Protein AF-A0A969PRR0-F1 (afdb_monomer_lite)

Foldseek 3Di:
DVVVVVVVVLVVLLVLLVVVLCCLLCVPDDDDPPRDHSVVSVVLNVQLVVLVVQCVDPVSNVVSVVSNVVSSVVSVVVVVVVVVVVVVVD

Structure (mmCIF, N/CA/C/O backbone):
data_AF-A0A969PRR0-F1
#
_entry.id   AF-A0A969PRR0-F1
#
loop_
_atom_site.group_PDB
_atom_site.id
_atom_site.type_symbol
_atom_site.label_atom_id
_atom_site.label_alt_id
_atom_site.label_comp_id
_atom_site.label_asym_id
_atom_site.label_entity_id
_atom_site.label_seq_id
_atom_site.pdbx_PDB_ins_code
_atom_site.Cartn_x
_atom_site.Cartn_y
_atom_site.Cartn_z
_atom_site.occupancy
_atom_site.B_iso_or_equiv
_atom_site.auth_seq_id
_atom_site.auth_comp_id
_atom_site.auth_asym_id
_atom_site.auth_atom_id
_atom_site.pdbx_PDB_model_num
ATOM 1 N N . MET A 1 1 ? -15.435 -8.789 14.347 1.00 51.97 1 MET A N 1
ATOM 2 C CA . MET A 1 1 ? -15.130 -9.220 12.962 1.00 51.97 1 MET A CA 1
ATOM 3 C C . MET A 1 1 ? -14.508 -8.121 12.088 1.00 51.97 1 MET A C 1
ATOM 5 O O . MET A 1 1 ? -13.395 -8.317 11.627 1.00 51.97 1 MET A O 1
ATOM 9 N N . ILE A 1 2 ? -15.130 -6.941 11.925 1.00 70.00 2 ILE A N 1
ATOM 10 C CA . ILE A 1 2 ? -14.687 -5.895 10.964 1.00 70.00 2 ILE A CA 1
ATOM 11 C C . ILE A 1 2 ? -13.258 -5.352 11.208 1.00 70.00 2 ILE A C 1
ATOM 13 O O . ILE A 1 2 ? 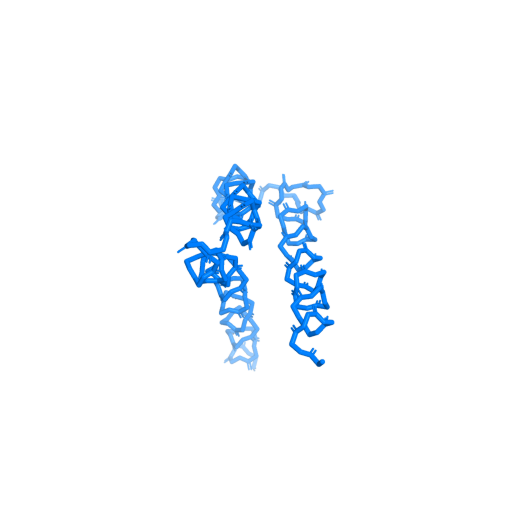-12.547 -5.035 10.260 1.00 70.00 2 ILE A O 1
ATOM 17 N N . ARG A 1 3 ? -12.796 -5.250 12.466 1.00 78.94 3 ARG A N 1
ATOM 18 C CA . ARG A 1 3 ? -11.448 -4.713 12.760 1.00 78.94 3 ARG A CA 1
ATOM 19 C C . ARG A 1 3 ? -10.324 -5.636 12.293 1.00 78.94 3 ARG A C 1
ATOM 21 O O . ARG A 1 3 ? -9.376 -5.145 11.700 1.00 78.94 3 ARG A O 1
ATOM 28 N N . ILE A 1 4 ? -10.445 -6.941 12.548 1.00 84.19 4 ILE A N 1
ATOM 29 C CA . ILE A 1 4 ? -9.430 -7.943 12.187 1.00 84.19 4 ILE A CA 1
ATOM 30 C C . ILE A 1 4 ? -9.286 -8.011 10.667 1.00 84.19 4 ILE A C 1
ATOM 32 O O . ILE A 1 4 ? -8.176 -7.899 10.163 1.00 84.19 4 ILE A O 1
ATOM 36 N N . VAL A 1 5 ? -10.411 -8.076 9.945 1.00 84.44 5 VAL A N 1
ATOM 37 C CA . VAL A 1 5 ? -10.429 -8.073 8.472 1.00 84.44 5 VAL A CA 1
ATOM 38 C C . VAL A 1 5 ? -9.693 -6.856 7.913 1.00 84.44 5 VAL A C 1
ATOM 40 O O . VAL A 1 5 ? -8.892 -7.004 7.001 1.00 84.44 5 VAL A O 1
ATOM 43 N N . ARG A 1 6 ? -9.884 -5.672 8.509 1.00 81.69 6 ARG A N 1
ATOM 44 C CA . ARG A 1 6 ? -9.180 -4.451 8.095 1.00 81.69 6 ARG A CA 1
ATOM 45 C C . ARG A 1 6 ? -7.671 -4.512 8.348 1.00 81.69 6 ARG A C 1
ATOM 47 O O . ARG A 1 6 ? -6.896 -4.054 7.518 1.00 81.69 6 ARG A O 1
ATOM 54 N N . TYR A 1 7 ? -7.239 -5.033 9.496 1.00 84.94 7 TYR A N 1
ATOM 55 C CA . TYR A 1 7 ? -5.805 -5.177 9.766 1.00 84.94 7 TYR A CA 1
ATOM 56 C C . TYR A 1 7 ? -5.162 -6.158 8.790 1.00 84.94 7 TYR A C 1
ATOM 58 O O . TYR A 1 7 ? -4.131 -5.837 8.210 1.00 84.94 7 TYR A O 1
ATOM 66 N N . ILE A 1 8 ? -5.811 -7.298 8.546 1.00 89.25 8 ILE A N 1
ATOM 67 C CA . ILE A 1 8 ? -5.344 -8.292 7.577 1.00 89.25 8 ILE A CA 1
ATOM 68 C C . ILE A 1 8 ? -5.297 -7.683 6.172 1.00 89.25 8 ILE A C 1
ATOM 70 O O . ILE A 1 8 ? -4.264 -7.772 5.516 1.00 89.25 8 ILE A O 1
ATOM 74 N N . SER A 1 9 ? -6.354 -6.996 5.725 1.00 85.75 9 SER A N 1
ATOM 75 C CA . SER A 1 9 ? -6.377 -6.372 4.396 1.00 85.75 9 SER A CA 1
ATOM 76 C C . SER A 1 9 ? -5.293 -5.307 4.238 1.00 85.75 9 SER A C 1
ATOM 78 O O . SER A 1 9 ? -4.675 -5.205 3.183 1.00 85.75 9 SER A O 1
ATOM 80 N N . ASN A 1 10 ? -5.020 -4.528 5.285 1.00 89.50 10 ASN A N 1
ATOM 81 C CA . ASN A 1 10 ? -3.951 -3.535 5.263 1.00 89.50 10 ASN A CA 1
ATOM 82 C C . ASN A 1 10 ? -2.571 -4.199 5.219 1.00 89.50 10 ASN A C 1
ATOM 84 O O . ASN A 1 10 ? -1.726 -3.776 4.445 1.00 89.50 10 ASN A O 1
ATOM 88 N N . ILE A 1 11 ? -2.340 -5.271 5.977 1.00 89.69 11 ILE A N 1
ATOM 89 C CA . ILE A 1 11 ? -1.070 -6.007 5.904 1.00 89.69 11 ILE A CA 1
ATOM 90 C C . ILE A 1 11 ? -0.870 -6.580 4.496 1.00 89.69 11 ILE A C 1
ATOM 92 O O . ILE A 1 11 ? 0.179 -6.365 3.899 1.00 89.69 11 ILE A O 1
ATOM 96 N N . VAL A 1 12 ? -1.886 -7.240 3.933 1.00 90.81 12 VAL A N 1
ATOM 97 C CA . VAL A 1 12 ? -1.807 -7.850 2.595 1.00 90.81 12 VAL A CA 1
ATOM 98 C C . VAL A 1 12 ? -1.558 -6.797 1.512 1.00 90.81 12 VAL A C 1
ATOM 100 O O . VAL A 1 12 ? -0.618 -6.931 0.733 1.00 90.81 12 VAL A O 1
ATOM 103 N N . THR A 1 13 ? -2.352 -5.722 1.481 1.00 87.88 13 THR A N 1
ATOM 104 C CA . THR A 1 13 ? -2.174 -4.634 0.497 1.00 87.88 13 THR A CA 1
ATOM 105 C C . THR A 1 13 ? -0.820 -3.940 0.658 1.00 87.88 13 THR A C 1
ATOM 107 O O . THR A 1 13 ? -0.166 -3.643 -0.338 1.00 87.88 13 THR A O 1
ATOM 110 N N . GLY A 1 14 ? -0.357 -3.750 1.895 1.00 86.69 14 GLY A N 1
ATOM 111 C CA . GLY A 1 14 ? 0.945 -3.158 2.188 1.00 86.69 14 GLY A CA 1
ATOM 112 C C . GLY A 1 14 ? 2.110 -4.009 1.715 1.00 86.69 14 GLY A C 1
ATOM 113 O O . GLY A 1 14 ? 3.024 -3.482 1.089 1.00 86.69 14 GLY A O 1
ATOM 114 N N . VAL A 1 15 ? 2.057 -5.322 1.947 1.00 89.88 15 VAL A N 1
ATOM 115 C CA . VAL A 1 15 ? 3.070 -6.261 1.447 1.00 89.88 15 VAL A CA 1
ATOM 116 C C . VAL A 1 15 ? 3.118 -6.235 -0.081 1.00 89.88 15 VAL A C 1
ATOM 118 O O . VAL A 1 15 ? 4.206 -6.141 -0.641 1.00 89.88 15 VAL A O 1
ATOM 121 N N . ILE A 1 16 ? 1.965 -6.241 -0.758 1.00 87.62 16 ILE A N 1
ATOM 122 C CA . ILE A 1 16 ? 1.897 -6.176 -2.228 1.00 87.62 16 ILE A CA 1
ATOM 123 C C . ILE A 1 16 ? 2.535 -4.885 -2.747 1.00 87.62 16 ILE A C 1
ATOM 125 O O . ILE A 1 16 ? 3.427 -4.937 -3.594 1.00 87.62 16 ILE A O 1
ATOM 129 N N . VAL A 1 17 ? 2.106 -3.730 -2.231 1.00 87.44 17 VAL A N 1
ATOM 130 C CA . VAL A 1 17 ? 2.611 -2.426 -2.679 1.00 87.44 17 VAL A CA 1
ATOM 131 C C . VAL A 1 17 ? 4.102 -2.285 -2.375 1.00 87.44 17 VAL A C 1
ATOM 133 O O . VAL A 1 17 ? 4.847 -1.818 -3.231 1.00 87.44 17 VAL A O 1
ATOM 136 N N . PHE A 1 18 ? 4.553 -2.719 -1.196 1.00 87.75 18 PHE A N 1
ATOM 137 C CA . PHE A 1 18 ? 5.957 -2.637 -0.801 1.00 87.75 18 PHE A CA 1
ATOM 138 C C . PHE A 1 18 ? 6.850 -3.524 -1.667 1.00 87.75 18 PHE A C 1
ATOM 140 O O . PHE A 1 18 ? 7.828 -3.031 -2.223 1.00 87.75 18 PHE A O 1
ATOM 147 N N . LEU A 1 19 ? 6.512 -4.809 -1.818 1.00 86.06 19 LEU A N 1
ATOM 148 C CA . LEU A 1 19 ? 7.303 -5.734 -2.631 1.00 86.06 19 LEU A CA 1
ATOM 149 C C . LEU A 1 19 ? 7.355 -5.272 -4.084 1.00 86.06 19 LEU A C 1
ATOM 151 O O . LEU A 1 19 ? 8.428 -5.263 -4.678 1.00 86.06 19 LEU A O 1
ATOM 155 N N . PHE A 1 20 ? 6.227 -4.834 -4.642 1.00 83.50 20 PHE A N 1
ATOM 156 C CA . PHE A 1 20 ? 6.183 -4.348 -6.015 1.00 83.50 20 PHE A CA 1
ATOM 157 C C . PHE A 1 20 ? 6.994 -3.063 -6.196 1.00 83.50 20 PHE A C 1
ATOM 159 O O . PHE A 1 20 ? 7.773 -2.958 -7.143 1.00 83.50 20 PHE A O 1
ATOM 166 N N . ALA A 1 21 ? 6.865 -2.105 -5.272 1.00 82.44 21 ALA A N 1
ATOM 167 C CA . ALA A 1 21 ? 7.647 -0.878 -5.326 1.00 82.44 21 ALA A CA 1
ATOM 168 C C . ALA A 1 21 ? 9.146 -1.144 -5.179 1.00 82.44 21 ALA A C 1
ATOM 170 O O . ALA A 1 21 ? 9.947 -0.554 -5.900 1.00 82.44 21 ALA A O 1
ATOM 171 N N . PHE A 1 22 ? 9.521 -2.072 -4.302 1.00 81.06 22 PHE A N 1
ATOM 172 C CA . PHE A 1 22 ? 10.901 -2.494 -4.116 1.00 81.06 22 PHE A CA 1
ATOM 173 C C . PHE A 1 22 ? 11.462 -3.171 -5.373 1.00 81.06 22 PHE A C 1
ATOM 175 O O . PHE A 1 22 ? 12.493 -2.738 -5.887 1.00 81.06 22 PHE A O 1
ATOM 182 N N . LEU A 1 23 ? 10.755 -4.164 -5.923 1.00 78.19 23 LEU A N 1
ATOM 183 C CA . LEU A 1 23 ? 11.142 -4.880 -7.145 1.00 78.19 23 LEU A CA 1
ATOM 184 C C . LEU A 1 23 ? 11.351 -3.917 -8.322 1.00 78.19 23 LEU A C 1
ATOM 186 O O . LEU A 1 23 ? 12.380 -3.967 -8.997 1.00 78.19 23 LEU A O 1
ATOM 190 N N . MET A 1 24 ? 10.399 -3.004 -8.526 1.00 73.94 24 MET A N 1
ATOM 191 C CA . MET A 1 24 ? 10.391 -2.082 -9.663 1.00 73.94 24 MET A CA 1
ATOM 192 C C . MET A 1 24 ? 11.256 -0.830 -9.466 1.00 73.94 24 MET A C 1
ATOM 194 O O . MET A 1 24 ? 11.543 -0.121 -10.429 1.00 73.94 24 MET A O 1
ATOM 198 N N . SER A 1 25 ? 11.739 -0.564 -8.247 1.00 69.88 25 SER A N 1
ATOM 199 C CA . SER A 1 25 ? 12.700 0.519 -7.983 1.00 69.88 25 SER A CA 1
ATOM 200 C C . SER A 1 25 ? 14.073 0.298 -8.635 1.00 69.88 25 SER A C 1
ATOM 202 O O . SER A 1 25 ? 14.922 1.187 -8.590 1.00 69.88 25 SER A O 1
ATOM 204 N N . GLY A 1 26 ? 14.294 -0.864 -9.259 1.00 65.19 26 GLY A N 1
ATOM 205 C CA . GLY A 1 26 ? 15.569 -1.251 -9.861 1.00 65.19 26 GLY A CA 1
ATOM 206 C C . GLY A 1 26 ? 16.485 -2.021 -8.909 1.00 65.19 26 GLY A C 1
ATOM 207 O O . GLY A 1 26 ? 17.612 -2.321 -9.278 1.00 65.19 26 GLY A O 1
ATOM 208 N N . ALA A 1 27 ? 16.010 -2.383 -7.709 1.00 64.06 27 ALA A N 1
ATOM 209 C CA . ALA A 1 27 ? 16.754 -3.248 -6.790 1.00 64.06 27 ALA A CA 1
ATOM 210 C C . ALA A 1 27 ? 16.989 -4.661 -7.362 1.00 64.06 27 ALA A C 1
ATOM 212 O O . ALA A 1 27 ? 17.934 -5.332 -6.960 1.00 64.06 27 ALA A O 1
ATOM 213 N N . LEU A 1 28 ? 16.123 -5.115 -8.280 1.00 58.66 28 LEU A N 1
ATOM 214 C CA . LEU A 1 28 ? 16.143 -6.473 -8.841 1.00 58.66 28 LEU A CA 1
ATOM 215 C C . LEU A 1 28 ? 16.048 -6.525 -10.379 1.00 58.66 28 LEU A C 1
ATOM 217 O O . LEU A 1 28 ? 16.073 -7.615 -10.941 1.00 58.66 28 LEU A O 1
ATOM 221 N N . VAL A 1 29 ? 15.941 -5.383 -11.072 1.00 60.59 29 VAL A N 1
ATOM 222 C CA . VAL A 1 29 ? 15.773 -5.324 -12.537 1.00 60.59 29 VAL A CA 1
ATOM 223 C C . VAL A 1 29 ? 16.735 -4.291 -13.127 1.00 60.59 29 VAL A C 1
ATOM 225 O O . VAL A 1 29 ? 16.681 -3.115 -12.760 1.00 60.59 29 VAL A O 1
ATOM 228 N N . GLU A 1 30 ? 17.609 -4.732 -14.039 1.00 59.88 30 GLU A N 1
ATOM 229 C CA . GLU A 1 30 ? 18.484 -3.8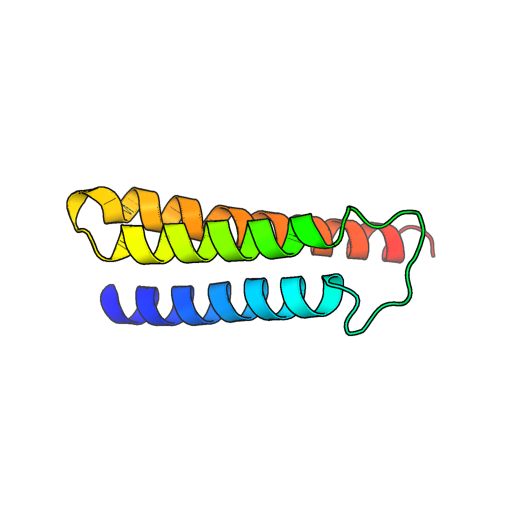51 -14.820 1.00 59.88 30 GLU A CA 1
ATOM 230 C C . GLU A 1 30 ? 17.662 -2.863 -15.658 1.00 59.88 30 GLU A C 1
ATOM 232 O O . GLU A 1 30 ? 16.555 -3.143 -16.116 1.00 59.88 30 GLU A O 1
ATOM 237 N N . GLU A 1 31 ? 18.207 -1.662 -15.818 1.00 54.22 31 GLU A N 1
ATOM 238 C CA . GLU A 1 31 ? 17.545 -0.479 -16.358 1.00 54.22 31 GLU A CA 1
ATOM 239 C C . GLU A 1 31 ? 17.096 -0.672 -17.818 1.00 54.22 31 GLU A C 1
ATOM 241 O O . GLU A 1 31 ? 17.799 -0.322 -18.763 1.00 54.22 31 GLU A O 1
ATOM 246 N N . SER A 1 32 ? 15.906 -1.237 -18.033 1.00 57.56 32 SER A N 1
ATOM 247 C CA . SER A 1 32 ? 15.329 -1.297 -19.375 1.00 57.56 32 SER A CA 1
ATOM 248 C C . SER A 1 32 ? 14.675 0.045 -19.724 1.00 57.56 32 SER A C 1
ATOM 250 O O . SER A 1 32 ? 13.906 0.614 -18.947 1.00 57.56 32 SER A O 1
ATOM 252 N N . ARG A 1 33 ? 14.987 0.565 -20.919 1.00 56.00 33 ARG A N 1
ATOM 253 C CA . ARG A 1 33 ? 14.602 1.908 -21.412 1.00 56.00 33 ARG A CA 1
ATOM 254 C C . ARG A 1 33 ? 13.084 2.137 -21.558 1.00 56.00 33 ARG A C 1
ATOM 256 O O . ARG A 1 33 ? 12.673 3.214 -21.971 1.00 56.00 33 ARG A O 1
ATOM 263 N N . LEU A 1 34 ? 12.271 1.126 -21.251 1.00 54.34 34 LEU A N 1
ATOM 264 C CA . LEU A 1 34 ? 10.810 1.116 -21.369 1.00 54.34 34 LEU A CA 1
ATOM 265 C C . LEU A 1 34 ? 10.092 1.143 -20.008 1.00 54.34 34 LEU A C 1
ATOM 267 O O . LEU A 1 34 ? 8.869 1.269 -19.980 1.00 54.34 34 LEU A O 1
ATOM 271 N N . ILE A 1 35 ? 10.812 1.024 -18.885 1.00 57.56 35 ILE A N 1
ATOM 272 C CA . ILE A 1 35 ? 10.196 1.047 -17.551 1.00 57.56 35 ILE A CA 1
ATOM 273 C C . ILE A 1 35 ? 9.893 2.511 -17.171 1.00 57.56 35 ILE A C 1
ATOM 275 O O . ILE A 1 35 ? 10.778 3.363 -17.297 1.00 57.56 35 ILE A O 1
ATOM 279 N N . PRO A 1 36 ? 8.667 2.829 -16.703 1.00 59.12 36 PRO A N 1
ATOM 280 C CA . PRO A 1 36 ? 8.341 4.127 -16.114 1.00 59.12 36 PRO A CA 1
ATOM 281 C C . PRO A 1 36 ? 9.392 4.557 -15.087 1.00 59.12 36 PRO A C 1
ATOM 283 O O . PRO A 1 36 ? 9.998 3.714 -14.429 1.00 59.12 36 PRO A O 1
ATOM 286 N N . SER A 1 37 ? 9.609 5.865 -14.913 1.00 65.38 37 SER A N 1
ATOM 287 C CA . SER A 1 37 ? 10.633 6.345 -13.978 1.00 65.38 37 SER A CA 1
ATOM 288 C C . SER A 1 37 ? 10.467 5.686 -12.601 1.00 65.38 37 SER A C 1
ATOM 290 O O . SER A 1 37 ? 9.371 5.649 -12.042 1.00 65.38 37 SER A O 1
ATOM 292 N N . ARG A 1 38 ? 11.561 5.142 -12.050 1.00 71.31 38 ARG A N 1
ATOM 293 C CA . ARG A 1 38 ? 11.587 4.342 -10.804 1.00 71.31 38 ARG A CA 1
ATOM 294 C C . ARG A 1 38 ? 10.853 5.013 -9.629 1.00 71.31 38 ARG A C 1
ATOM 296 O O . ARG A 1 38 ? 10.282 4.349 -8.770 1.00 71.31 38 ARG A O 1
ATOM 303 N N . TRP A 1 39 ? 10.815 6.345 -9.632 1.00 73.06 39 TRP A N 1
ATOM 304 C CA . TRP A 1 39 ? 10.099 7.201 -8.683 1.00 73.06 39 TRP A CA 1
ATOM 305 C C . TRP A 1 39 ? 8.582 6.996 -8.655 1.00 73.06 39 TRP A C 1
ATOM 307 O O . TRP A 1 39 ? 7.965 7.164 -7.602 1.00 73.06 39 TRP A O 1
ATOM 317 N N . TYR A 1 40 ? 7.977 6.592 -9.773 1.00 79.81 40 TYR A N 1
ATOM 318 C CA . TYR A 1 40 ? 6.546 6.313 -9.861 1.00 79.81 40 TYR A CA 1
ATOM 319 C C . TYR A 1 40 ? 6.104 5.239 -8.857 1.00 79.81 40 TYR A C 1
ATOM 321 O O . TYR A 1 40 ? 5.064 5.364 -8.211 1.00 79.81 40 TYR A O 1
ATOM 329 N N . TYR A 1 41 ? 6.928 4.215 -8.644 1.00 79.12 41 TYR A N 1
ATOM 330 C CA . TYR A 1 41 ? 6.601 3.135 -7.718 1.00 79.12 41 TYR A CA 1
ATOM 331 C C . TYR A 1 41 ? 6.694 3.562 -6.247 1.00 79.12 41 TYR A C 1
ATOM 333 O O . TYR A 1 41 ? 5.880 3.143 -5.422 1.00 79.12 41 TYR A O 1
ATOM 341 N N . PHE A 1 42 ? 7.612 4.475 -5.921 1.00 83.25 42 PHE A N 1
ATOM 342 C CA . PHE A 1 42 ? 7.660 5.107 -4.601 1.00 83.25 42 PHE A CA 1
ATOM 343 C C . PHE A 1 42 ? 6.444 6.009 -4.351 1.00 83.25 42 PHE A C 1
ATOM 345 O O . PHE A 1 42 ? 5.939 6.056 -3.228 1.00 83.25 42 PHE A O 1
ATOM 352 N N . LEU A 1 43 ? 5.919 6.671 -5.388 1.00 87.81 43 LEU A N 1
ATOM 353 C CA . LEU A 1 43 ? 4.672 7.434 -5.286 1.00 87.81 43 LEU A CA 1
ATOM 354 C C . LEU A 1 43 ? 3.475 6.527 -4.981 1.00 87.81 43 LEU A C 1
ATOM 356 O O . LEU A 1 43 ? 2.661 6.879 -4.131 1.00 87.81 43 LEU A O 1
ATOM 360 N N . LEU A 1 44 ? 3.384 5.341 -5.593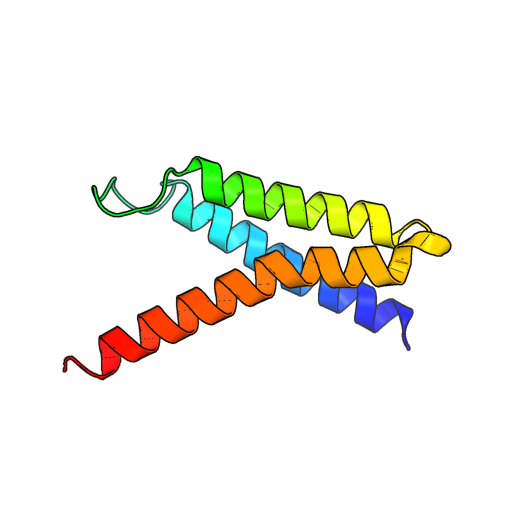 1.00 87.44 44 LEU A N 1
ATOM 361 C CA . LEU A 1 44 ? 2.334 4.367 -5.261 1.00 87.44 44 LEU A CA 1
ATOM 362 C C . LEU A 1 44 ? 2.408 3.925 -3.791 1.00 87.44 44 LEU A C 1
ATOM 364 O O . LEU A 1 44 ? 1.376 3.858 -3.118 1.00 87.44 44 LEU A O 1
ATOM 368 N N . ALA A 1 45 ? 3.616 3.697 -3.270 1.00 87.94 45 ALA A N 1
ATOM 369 C CA . ALA A 1 45 ? 3.822 3.412 -1.851 1.00 87.94 45 ALA A CA 1
ATOM 370 C C . ALA A 1 45 ? 3.409 4.597 -0.957 1.00 87.94 45 ALA A C 1
ATOM 372 O O . ALA A 1 45 ? 2.725 4.403 0.048 1.00 87.94 45 ALA A O 1
ATOM 373 N N . ALA A 1 46 ? 3.738 5.832 -1.343 1.00 90.06 46 ALA A N 1
ATOM 374 C CA . ALA A 1 46 ? 3.327 7.032 -0.615 1.00 90.06 46 ALA A CA 1
ATOM 375 C C . ALA A 1 46 ? 1.795 7.222 -0.607 1.00 90.06 46 ALA A C 1
ATOM 377 O O . ALA A 1 46 ? 1.208 7.536 0.433 1.00 90.06 46 ALA A O 1
ATOM 378 N N . VAL A 1 47 ? 1.119 6.973 -1.733 1.00 92.69 47 VAL A N 1
ATOM 379 C CA . VAL A 1 47 ? -0.352 6.997 -1.826 1.00 92.69 47 VAL A CA 1
ATOM 380 C C . VAL A 1 47 ? -0.967 5.924 -0.927 1.00 92.69 47 VAL A C 1
ATOM 382 O O . VAL A 1 47 ? -1.919 6.192 -0.194 1.00 92.69 47 VAL A O 1
ATOM 385 N N . TRP A 1 48 ? -0.387 4.726 -0.898 1.00 94.19 48 TRP A N 1
ATOM 386 C CA . TRP A 1 48 ? -0.847 3.676 0.004 1.00 94.19 48 TRP A CA 1
ATOM 387 C C . TRP A 1 48 ? -0.699 4.076 1.486 1.00 94.19 48 TRP A C 1
ATOM 389 O O . TRP A 1 48 ? -1.651 3.960 2.263 1.00 94.19 48 TRP A O 1
ATOM 399 N N . ILE A 1 49 ? 0.451 4.641 1.872 1.00 92.69 49 ILE A N 1
ATOM 400 C CA . ILE A 1 49 ? 0.714 5.128 3.238 1.00 92.69 49 ILE A CA 1
ATOM 401 C C . ILE A 1 49 ? -0.267 6.244 3.636 1.00 92.69 49 ILE A C 1
ATOM 403 O O . ILE A 1 49 ? -0.804 6.236 4.746 1.00 92.69 49 ILE A O 1
ATOM 407 N N . THR A 1 50 ? -0.547 7.201 2.746 1.00 93.50 50 THR A N 1
ATOM 408 C CA . THR A 1 50 ? -1.513 8.277 3.040 1.00 93.50 50 THR A CA 1
ATOM 409 C C . THR A 1 50 ? -2.925 7.730 3.253 1.00 93.50 50 THR A C 1
ATOM 411 O O . THR A 1 50 ? -3.602 8.141 4.202 1.00 93.50 50 THR A O 1
ATOM 414 N N . GLY A 1 51 ? -3.335 6.737 2.459 1.00 91.25 51 GLY A N 1
ATOM 415 C CA . GLY A 1 51 ? -4.577 5.997 2.674 1.00 91.25 51 GLY A CA 1
ATOM 416 C C . GLY A 1 51 ? -4.646 5.360 4.065 1.00 91.25 51 GLY A C 1
ATOM 417 O O . GLY A 1 51 ? -5.648 5.530 4.766 1.00 91.25 51 GLY A O 1
ATOM 418 N N . LEU A 1 52 ? -3.569 4.704 4.519 1.00 91.69 52 LEU A N 1
ATOM 419 C CA . LEU A 1 52 ? -3.502 4.135 5.871 1.00 91.69 52 LEU A CA 1
ATOM 420 C C . LEU A 1 52 ? -3.694 5.189 6.961 1.00 91.69 52 LEU A C 1
ATOM 422 O O . LEU A 1 52 ? -4.491 4.982 7.881 1.00 91.69 52 LEU A O 1
ATOM 426 N N . PHE A 1 53 ? -3.001 6.324 6.858 1.00 93.19 53 PHE A N 1
ATOM 427 C CA . PHE A 1 53 ? -3.143 7.410 7.829 1.00 93.19 53 PHE A CA 1
ATOM 428 C C . PHE A 1 53 ? -4.584 7.930 7.894 1.00 93.19 53 PHE A C 1
ATOM 430 O O . PHE A 1 53 ? -5.097 8.232 8.976 1.00 93.19 53 PHE A O 1
ATOM 437 N N . TRP A 1 54 ? -5.276 7.985 6.756 1.00 91.50 54 TRP A N 1
ATOM 438 C CA . TRP A 1 54 ? -6.676 8.404 6.701 1.00 91.50 54 TRP A CA 1
ATOM 439 C C . TRP A 1 54 ? -7.632 7.385 7.329 1.00 91.50 54 TRP A C 1
ATOM 441 O O . TRP A 1 54 ? -8.624 7.787 7.941 1.00 91.50 54 TRP A O 1
ATOM 451 N N . GLN A 1 55 ? -7.322 6.085 7.280 1.00 88.81 55 GLN A N 1
ATOM 452 C CA . GLN A 1 55 ? -8.147 5.049 7.917 1.00 88.81 55 GLN A CA 1
ATOM 453 C C . GLN A 1 55 ? -8.222 5.162 9.452 1.00 88.81 55 GLN A C 1
ATOM 455 O O . GLN A 1 55 ? -9.203 4.701 10.061 1.00 88.81 55 GLN A O 1
ATOM 460 N N . ILE A 1 56 ? -7.215 5.784 10.080 1.00 89.81 56 ILE A N 1
ATOM 461 C CA . ILE A 1 56 ? -7.160 6.021 11.532 1.00 89.81 56 ILE A CA 1
ATOM 462 C C . ILE A 1 56 ? -8.283 6.981 11.953 1.00 89.81 56 ILE A C 1
ATOM 464 O O . ILE A 1 56 ? -8.956 6.750 12.962 1.00 89.81 56 ILE A O 1
ATOM 468 N N . LYS A 1 57 ? -8.548 8.017 11.146 1.00 90.38 57 LYS A N 1
ATOM 469 C CA . LYS A 1 57 ? -9.568 9.037 11.423 1.00 90.38 57 LYS A CA 1
ATOM 470 C C . LYS A 1 57 ? -10.969 8.488 11.104 1.00 90.38 57 LYS A C 1
ATOM 472 O O . LYS A 1 57 ? -11.249 8.205 9.941 1.00 90.38 57 LYS A O 1
ATOM 477 N N . PRO A 1 58 ? -11.903 8.391 12.074 1.00 86.75 58 PRO A N 1
ATOM 478 C CA . PRO A 1 58 ? -13.224 7.786 11.855 1.00 86.75 58 PRO A CA 1
ATOM 479 C C . PRO A 1 58 ? -14.004 8.409 10.690 1.00 86.75 58 PRO A C 1
ATOM 481 O O . PRO A 1 58 ? -14.585 7.685 9.888 1.00 86.75 58 PRO A O 1
ATOM 484 N N . ARG A 1 59 ? -13.946 9.741 10.558 1.00 91.44 59 ARG A N 1
ATOM 485 C CA . ARG A 1 59 ? -14.622 10.513 9.502 1.00 91.44 59 ARG A CA 1
ATOM 486 C C . ARG A 1 59 ? -14.047 10.268 8.103 1.00 91.44 59 ARG A C 1
ATOM 488 O O . ARG A 1 59 ? -14.772 10.367 7.123 1.00 91.44 59 ARG A O 1
ATOM 495 N N . MET A 1 60 ? -12.757 9.950 8.008 1.00 91.75 60 MET A N 1
ATOM 496 C CA . MET A 1 60 ? -12.057 9.733 6.735 1.00 91.75 60 MET A CA 1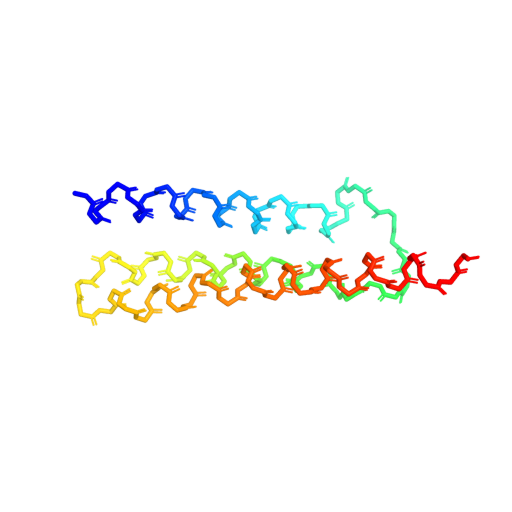
ATOM 497 C C . MET A 1 60 ? -11.850 8.248 6.436 1.00 91.75 60 MET A C 1
ATOM 499 O O . MET A 1 60 ? -11.216 7.901 5.446 1.00 91.75 60 MET A O 1
ATOM 503 N N . ARG A 1 61 ? -12.390 7.354 7.271 1.00 88.12 61 ARG A N 1
ATOM 504 C CA . ARG A 1 61 ? -12.071 5.930 7.216 1.00 88.12 61 ARG A CA 1
ATOM 505 C C . ARG A 1 61 ? -12.431 5.282 5.884 1.00 88.12 61 ARG A C 1
ATOM 507 O O . ARG A 1 61 ? -11.630 4.516 5.363 1.00 88.12 61 ARG A O 1
ATOM 514 N N . ALA A 1 62 ? -13.607 5.594 5.342 1.00 88.88 62 ALA A N 1
ATOM 515 C CA . ALA A 1 62 ? -14.037 5.077 4.045 1.00 88.88 62 ALA A CA 1
ATOM 516 C C . ALA A 1 62 ? -13.105 5.553 2.918 1.00 88.88 62 ALA A C 1
ATOM 518 O O . ALA A 1 62 ? -12.631 4.744 2.127 1.00 88.88 62 ALA A O 1
ATOM 519 N N . TRP A 1 63 ? -12.754 6.842 2.919 1.00 93.31 63 TRP A N 1
ATOM 520 C CA . TRP A 1 63 ? -11.799 7.418 1.971 1.00 93.31 63 TRP A CA 1
ATOM 521 C C . TRP A 1 63 ? -10.411 6.791 2.086 1.00 93.31 63 TRP A C 1
ATOM 523 O O . TRP A 1 63 ? -9.806 6.463 1.073 1.00 93.31 63 TRP A O 1
ATOM 533 N N . GLY A 1 64 ? -9.934 6.549 3.308 1.00 89.88 64 GLY A N 1
ATOM 534 C CA . GLY A 1 64 ? -8.668 5.860 3.537 1.00 89.88 64 GLY A CA 1
ATOM 535 C C . GLY A 1 64 ? -8.649 4.448 2.949 1.00 89.88 64 GLY A C 1
ATOM 536 O O . GLY A 1 64 ? -7.641 4.057 2.374 1.00 89.88 64 GLY A O 1
ATOM 537 N N . ILE A 1 65 ? -9.761 3.704 3.028 1.00 89.38 65 ILE A N 1
ATOM 538 C CA . ILE A 1 65 ? -9.887 2.375 2.400 1.00 89.38 65 ILE A CA 1
ATOM 539 C C . ILE A 1 65 ? -9.800 2.492 0.875 1.00 89.38 65 ILE A C 1
ATOM 541 O O . ILE A 1 65 ? -9.015 1.777 0.255 1.00 89.38 65 ILE A O 1
ATOM 545 N N . ILE A 1 66 ? -10.551 3.419 0.277 1.00 92.56 66 ILE A N 1
ATOM 546 C CA . ILE A 1 66 ? -10.540 3.649 -1.175 1.00 92.56 66 ILE A CA 1
ATOM 547 C C 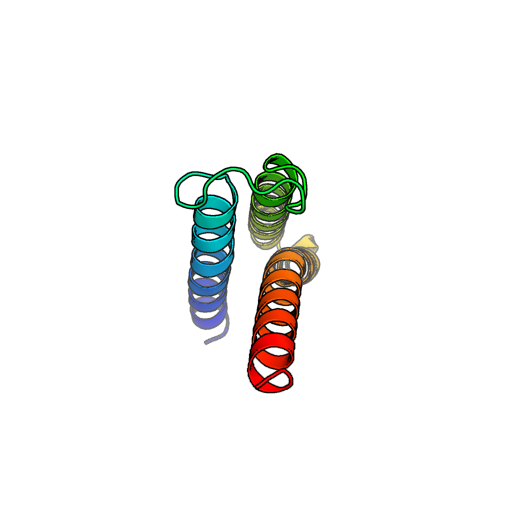. ILE A 1 66 ? -9.119 3.983 -1.650 1.00 92.56 66 ILE A C 1
ATOM 549 O O . ILE A 1 66 ? -8.613 3.351 -2.574 1.00 92.56 66 ILE A O 1
ATOM 553 N N . ILE A 1 67 ? -8.439 4.906 -0.966 1.00 92.00 67 ILE A N 1
ATOM 554 C CA . ILE A 1 67 ? -7.083 5.339 -1.325 1.00 92.00 67 ILE A CA 1
ATOM 555 C C . ILE A 1 67 ? -6.069 4.202 -1.177 1.00 92.00 67 ILE A C 1
ATOM 557 O O . ILE A 1 67 ? -5.245 4.028 -2.067 1.00 92.00 67 ILE A O 1
ATOM 561 N N . THR A 1 68 ? -6.139 3.384 -0.119 1.00 92.00 68 THR A N 1
ATOM 562 C CA . THR A 1 68 ? -5.258 2.204 0.009 1.00 92.00 68 THR A CA 1
ATOM 563 C C . THR A 1 68 ? -5.490 1.158 -1.083 1.00 92.00 68 THR A C 1
ATOM 565 O O . THR A 1 68 ? -4.563 0.442 -1.464 1.00 92.00 68 THR A O 1
ATOM 568 N N . MET A 1 69 ? -6.714 1.054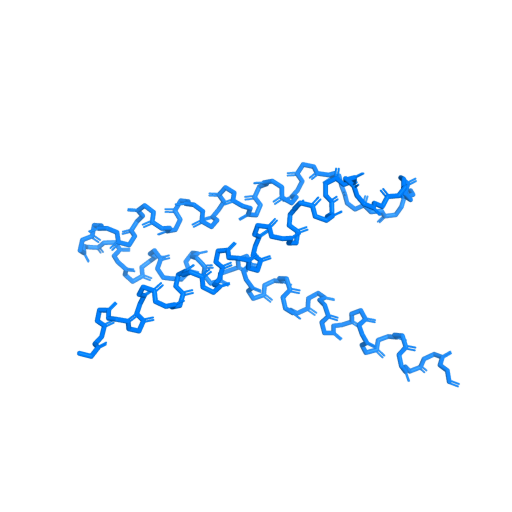 -1.606 1.00 89.88 69 MET A N 1
ATOM 569 C CA . MET A 1 69 ? -7.048 0.067 -2.632 1.00 89.88 69 MET A CA 1
ATOM 570 C C . MET A 1 69 ? -6.574 0.484 -4.025 1.00 89.88 69 MET A C 1
ATOM 572 O O . MET A 1 69 ? -6.231 -0.394 -4.809 1.00 89.88 69 MET A O 1
ATOM 576 N N . LEU A 1 70 ? -6.479 1.784 -4.324 1.00 91.50 70 LEU A N 1
ATOM 577 C CA . LEU A 1 70 ? -6.032 2.292 -5.630 1.00 91.50 70 LEU A CA 1
ATOM 578 C C . LEU A 1 70 ? -4.668 1.742 -6.096 1.00 91.50 70 LEU A C 1
ATOM 580 O O . LEU A 1 70 ? -4.627 1.128 -7.164 1.00 91.50 70 LEU A O 1
ATOM 584 N N . PRO A 1 71 ? -3.560 1.902 -5.342 1.00 90.19 71 PRO A N 1
ATOM 585 C CA . PRO A 1 71 ? -2.261 1.393 -5.772 1.00 90.19 71 PRO A CA 1
ATOM 586 C C . PRO A 1 71 ? -2.260 -0.136 -5.858 1.00 90.19 71 PRO A C 1
ATOM 588 O O . PRO A 1 71 ? -1.674 -0.695 -6.778 1.00 90.19 71 PRO A O 1
ATOM 591 N N . THR A 1 72 ? -2.979 -0.818 -4.961 1.00 89.06 72 THR A N 1
ATOM 592 C CA . THR A 1 72 ? -3.100 -2.281 -4.997 1.00 89.06 72 THR A CA 1
ATOM 593 C C . THR A 1 72 ? -3.813 -2.754 -6.268 1.00 89.06 72 THR A C 1
ATOM 595 O O . THR A 1 72 ? -3.312 -3.630 -6.966 1.00 89.06 72 THR A O 1
ATOM 598 N N . ALA A 1 73 ? -4.965 -2.163 -6.596 1.00 90.62 73 ALA A N 1
ATOM 599 C CA . ALA A 1 73 ? -5.741 -2.509 -7.782 1.00 90.62 73 ALA A CA 1
ATOM 600 C C . ALA A 1 73 ? -4.955 -2.227 -9.066 1.00 90.62 73 ALA A C 1
ATOM 602 O O . ALA A 1 73 ? -4.921 -3.073 -9.956 1.00 90.62 73 ALA A O 1
ATOM 603 N N . TYR A 1 74 ? -4.271 -1.081 -9.135 1.00 89.31 74 TYR A N 1
ATOM 604 C CA . TYR A 1 74 ? -3.393 -0.750 -10.255 1.00 89.31 74 TYR A CA 1
ATOM 605 C C . TYR A 1 74 ? -2.316 -1.823 -10.471 1.00 89.31 74 TYR A C 1
ATOM 607 O O . TYR A 1 74 ? -2.163 -2.314 -11.587 1.00 89.31 74 TYR A O 1
ATOM 615 N N . ILE A 1 75 ? -1.620 -2.234 -9.405 1.00 86.75 75 ILE A N 1
ATOM 616 C CA . ILE A 1 75 ? -0.576 -3.268 -9.475 1.00 86.75 75 ILE A CA 1
ATOM 617 C C . ILE A 1 75 ? -1.152 -4.603 -9.956 1.00 86.75 75 ILE A C 1
ATOM 619 O O . ILE A 1 75 ? -0.573 -5.233 -10.839 1.00 86.75 75 ILE A O 1
ATOM 623 N N . LEU A 1 76 ? -2.296 -5.030 -9.415 1.00 87.94 76 LEU A N 1
ATOM 624 C CA . LEU A 1 76 ? -2.931 -6.294 -9.803 1.00 87.94 76 LEU A CA 1
ATOM 625 C C . LEU A 1 76 ? -3.382 -6.290 -11.267 1.00 87.94 76 LEU A C 1
ATOM 627 O O . LEU A 1 76 ? -3.188 -7.284 -11.962 1.00 87.94 76 LEU A O 1
ATOM 631 N N . ILE A 1 77 ? -3.942 -5.177 -11.747 1.00 90.19 77 ILE A N 1
ATOM 632 C CA . ILE A 1 77 ? -4.340 -5.025 -13.151 1.00 90.19 77 ILE A CA 1
ATOM 633 C C . ILE A 1 77 ? -3.103 -5.041 -14.052 1.00 90.19 77 ILE A C 1
ATOM 635 O O . ILE A 1 77 ? -3.089 -5.763 -15.045 1.00 90.19 77 ILE A O 1
ATOM 639 N N . ALA A 1 78 ? -2.054 -4.293 -13.701 1.00 84.19 78 ALA A N 1
ATOM 640 C CA . ALA A 1 78 ? -0.812 -4.268 -14.468 1.00 84.19 78 ALA A CA 1
ATOM 641 C C . ALA A 1 78 ? -0.170 -5.662 -14.551 1.00 84.19 78 ALA A C 1
ATOM 643 O O . ALA A 1 78 ? 0.239 -6.088 -15.630 1.00 84.19 78 ALA A O 1
ATOM 644 N N . PHE A 1 79 ? -0.144 -6.396 -13.435 1.00 84.94 79 PHE A N 1
ATOM 645 C CA . PHE A 1 79 ? 0.348 -7.770 -13.388 1.00 84.94 79 PHE A CA 1
ATOM 646 C C . PHE A 1 79 ? -0.507 -8.717 -14.238 1.00 84.94 79 PHE A C 1
ATOM 648 O O . PHE A 1 79 ? 0.036 -9.481 -15.031 1.00 84.94 79 PHE A O 1
ATOM 655 N N . TYR A 1 80 ? -1.835 -8.647 -14.111 1.00 87.50 80 TYR A N 1
ATOM 656 C CA . TYR A 1 80 ? -2.758 -9.476 -14.887 1.00 87.50 80 TYR A CA 1
ATOM 657 C C . TYR A 1 80 ? -2.612 -9.239 -16.393 1.00 87.50 80 TYR A C 1
ATOM 659 O O . TYR A 1 80 ? -2.534 -10.197 -17.158 1.00 87.50 80 TYR A O 1
ATOM 667 N N . LEU A 1 81 ? -2.525 -7.976 -16.819 1.00 86.50 81 LEU A N 1
ATOM 668 C CA . LEU A 1 81 ? -2.313 -7.629 -18.222 1.00 86.50 81 LEU A CA 1
ATOM 669 C C . LEU A 1 81 ? -0.962 -8.146 -18.721 1.00 86.50 81 LEU A C 1
ATOM 671 O O . LEU A 1 81 ? -0.917 -8.794 -19.762 1.00 86.50 81 LEU A O 1
ATOM 675 N N . ALA A 1 82 ? 0.121 -7.920 -17.972 1.00 81.88 82 ALA A N 1
ATOM 676 C CA . ALA A 1 82 ? 1.447 -8.420 -18.336 1.00 81.88 82 ALA A CA 1
ATOM 677 C C . ALA A 1 82 ? 1.459 -9.950 -18.487 1.00 81.88 82 ALA A C 1
ATOM 679 O O . ALA A 1 82 ? 1.961 -10.471 -19.482 1.00 81.88 82 ALA A O 1
ATOM 680 N N . TRP A 1 83 ? 0.840 -10.660 -17.540 1.00 82.19 83 TRP A N 1
ATOM 681 C CA . TRP A 1 83 ? 0.673 -12.108 -17.606 1.00 82.19 83 TRP A CA 1
ATOM 682 C C . TRP A 1 83 ? -0.151 -12.531 -18.830 1.00 82.19 83 TRP A C 1
ATOM 684 O O . TRP A 1 83 ? 0.260 -13.427 -19.564 1.00 82.19 83 TRP A O 1
ATOM 694 N N . MET A 1 84 ? -1.279 -11.873 -19.106 1.00 85.25 84 MET A N 1
ATOM 695 C CA . MET A 1 84 ? -2.127 -12.189 -20.260 1.00 85.25 84 MET A CA 1
ATOM 696 C C . MET A 1 84 ? -1.370 -12.042 -21.586 1.00 85.25 84 MET A C 1
ATOM 698 O O . MET A 1 84 ? -1.423 -12.955 -22.410 1.00 85.25 84 MET A O 1
ATOM 702 N N . PHE A 1 85 ? -0.636 -10.941 -21.778 1.00 80.31 85 PHE A N 1
ATOM 703 C CA . PHE A 1 85 ? 0.159 -10.709 -22.990 1.00 80.31 85 PHE A CA 1
ATOM 704 C C . PHE A 1 85 ? 1.254 -11.762 -23.181 1.00 80.31 85 PHE A C 1
ATOM 706 O O . PHE A 1 85 ? 1.476 -12.218 -24.300 1.00 80.31 85 PHE A O 1
ATOM 713 N N . GLN A 1 86 ? 1.907 -12.200 -22.103 1.00 77.06 86 GLN A N 1
ATOM 714 C CA . GLN A 1 86 ? 2.944 -13.228 -22.189 1.00 77.06 86 GLN A CA 1
ATOM 715 C C . GLN A 1 86 ? 2.386 -14.601 -22.607 1.00 77.06 86 GLN A C 1
ATOM 717 O O . GLN A 1 86 ? 3.073 -15.344 -23.296 1.00 77.06 86 GLN A O 1
ATOM 722 N N . ASN A 1 87 ? 1.143 -14.928 -22.233 1.00 76.00 87 ASN A N 1
ATOM 723 C CA . ASN A 1 87 ? 0.509 -16.216 -22.554 1.00 76.00 87 ASN A CA 1
ATOM 724 C C . ASN A 1 87 ? -0.275 -16.228 -23.879 1.00 76.00 87 ASN A C 1
ATOM 726 O O . ASN A 1 87 ? -0.730 -17.287 -24.293 1.00 76.00 87 ASN A O 1
ATOM 730 N N . THR A 1 88 ? -0.478 -15.076 -24.526 1.00 69.94 88 THR A N 1
ATOM 731 C CA . THR A 1 88 ? -1.149 -14.984 -25.842 1.00 69.94 88 THR A CA 1
ATOM 732 C C . THR A 1 88 ? -0.177 -14.833 -27.013 1.00 69.94 88 THR A C 1
ATOM 734 O O . THR A 1 88 ? -0.594 -14.948 -28.161 1.00 69.94 88 THR A O 1
ATOM 737 N N . LEU A 1 89 ? 1.106 -14.578 -26.738 1.00 56.06 89 LEU A N 1
ATOM 738 C CA . LEU A 1 89 ? 2.177 -14.452 -27.737 1.00 56.06 89 LEU A CA 1
ATOM 739 C C . LEU A 1 89 ? 3.061 -15.714 -27.851 1.00 56.06 89 LEU A C 1
ATOM 741 O O . LEU A 1 89 ? 4.120 -15.656 -28.475 1.00 56.06 89 LEU A O 1
ATOM 745 N N . VAL A 1 90 ? 2.628 -16.832 -27.259 1.00 47.69 90 VAL A N 1
ATOM 746 C CA . VAL A 1 90 ? 3.191 -18.186 -27.428 1.00 47.69 90 VAL A CA 1
ATOM 747 C C . VAL A 1 90 ? 2.167 -19.036 -28.165 1.00 47.69 90 VAL A C 1
ATOM 749 O O . VAL A 1 90 ? 2.582 -19.778 -29.080 1.00 47.69 90 VAL A O 1
#

Radius of gyration: 15.11 Å; chains: 1; bounding box: 34×29×41 Å

Organism: NCBI:txid1237094

Secondary structure (DSSP, 8-state):
-HHHHHHHHHHHHHHHHHHHHHIIIIISS---TTSPPTHHHHHHHHHHHHHHHHHHSGGGHHHHHHHHHHHHHHHHHHHHHHHHHHHH--

Sequence (90 aa):
MIRIVRYISNIVTGVIVFLFAFLMSGALVEESRLIPSRWYYFLLAAVWITGLFWQIKPRMRAWGIIITMLPTAYILIAFYLAWMFQNTLV

pLDDT: mean 81.41, std 12.03, range [47.69, 94.19]